Protein AF-A0A971LHH5-F1 (afdb_monomer_lite)

pLDDT: mean 86.34, std 10.92, range [42.72, 96.69]

Secondary structure (DSSP, 8-state):
-HHHHHHHHHHHHHHHHHHHHHHHHHHHHHHHHHHHHHHHHHHHHHHHS---HHHHHHHHHHHHHTT-EEEEEE--S-TTSSEEEEEEEEEEEEEEE-TTS-EEEEEEEEEEEEEEE-----

Sequence (122 aa):
MGRVIVIAFGIMIMTIILVQSILLMIPFIKRVEFDDLCYQYSARLIRDGELDESERLQLSQDLESLGFRNSSCSFPDDVSADCFIIKVRAFYPMKRIMPDFTTRELMMPFRFNISSIARLET

Structure (mmCIF, N/CA/C/O backbone):
data_AF-A0A971LHH5-F1
#
_entry.id   AF-A0A971LHH5-F1
#
loop_
_atom_site.group_PDB
_atom_site.id
_atom_site.type_symbol
_atom_site.label_atom_id
_atom_site.label_alt_id
_atom_site.labe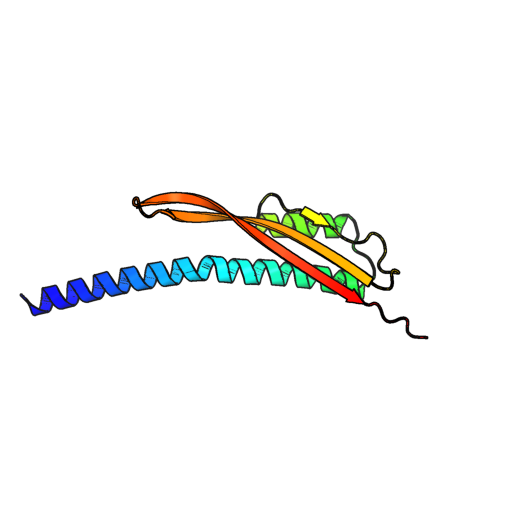l_comp_id
_atom_site.label_asym_id
_atom_site.label_entity_id
_atom_site.label_seq_id
_atom_site.pdbx_PDB_ins_code
_atom_site.Cartn_x
_atom_site.Cartn_y
_atom_site.Cartn_z
_atom_site.occupancy
_atom_site.B_iso_or_equiv
_atom_site.auth_seq_id
_atom_site.auth_comp_id
_atom_site.auth_asym_id
_atom_site.auth_atom_id
_atom_site.pdbx_PDB_model_num
ATOM 1 N N . MET A 1 1 ? -35.048 -7.515 35.778 1.00 76.25 1 MET A N 1
ATOM 2 C CA . MET A 1 1 ? -34.070 -6.4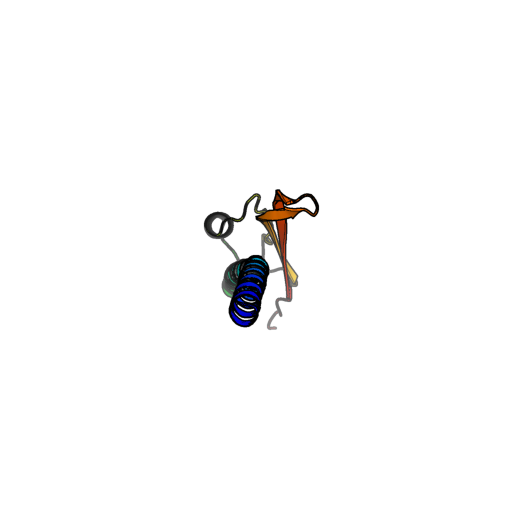66 35.406 1.00 76.25 1 MET A CA 1
ATOM 3 C C . MET A 1 1 ? -32.656 -7.001 35.179 1.00 76.25 1 MET A C 1
ATOM 5 O O . MET A 1 1 ? -32.098 -6.692 34.138 1.00 76.25 1 MET A O 1
ATOM 9 N N . GLY A 1 2 ? -32.099 -7.861 36.047 1.00 89.44 2 GLY A N 1
ATOM 10 C CA . GLY A 1 2 ? -30.726 -8.383 35.884 1.00 89.44 2 GLY A CA 1
ATOM 11 C C . GLY A 1 2 ? -30.411 -9.027 34.522 1.00 89.44 2 GLY A C 1
ATOM 12 O O . GLY A 1 2 ? -29.386 -8.717 33.930 1.00 89.44 2 GLY A O 1
ATOM 13 N N . ARG A 1 3 ? -31.324 -9.833 33.955 1.00 91.31 3 ARG A N 1
ATOM 14 C CA . ARG A 1 3 ? -31.132 -10.440 32.617 1.00 91.31 3 ARG A CA 1
ATOM 15 C C . ARG A 1 3 ? -31.000 -9.401 31.497 1.00 91.31 3 ARG A C 1
ATOM 17 O O . ARG A 1 3 ? -30.190 -9.584 30.600 1.00 91.31 3 ARG A O 1
ATOM 24 N N . VAL A 1 4 ? -31.763 -8.310 31.565 1.00 93.81 4 VAL A N 1
ATOM 25 C CA . VAL A 1 4 ? -31.730 -7.240 30.552 1.00 93.81 4 VAL A CA 1
ATOM 26 C C . VAL A 1 4 ? -30.399 -6.489 30.611 1.00 93.81 4 VAL A C 1
ATOM 28 O O . VAL A 1 4 ? -29.809 -6.217 29.572 1.00 93.81 4 VAL A O 1
ATOM 31 N N . ILE A 1 5 ? -29.886 -6.231 31.818 1.00 95.00 5 ILE A N 1
ATOM 32 C CA . ILE A 1 5 ? -28.588 -5.572 32.025 1.00 95.00 5 ILE A CA 1
ATOM 33 C C . ILE A 1 5 ? -27.448 -6.430 31.465 1.00 95.00 5 ILE A C 1
ATOM 35 O O . ILE A 1 5 ? -26.588 -5.914 30.758 1.00 95.00 5 ILE A O 1
ATOM 39 N N . VAL A 1 6 ? -27.466 -7.742 31.722 1.00 95.25 6 VAL A N 1
ATOM 40 C CA . VAL A 1 6 ? -26.444 -8.669 31.206 1.00 95.25 6 VAL A CA 1
ATOM 41 C C . VAL A 1 6 ? -26.445 -8.701 29.676 1.00 95.25 6 VAL A C 1
ATOM 43 O O . VAL A 1 6 ? -25.381 -8.634 29.065 1.00 95.25 6 VAL A O 1
ATOM 46 N N . ILE A 1 7 ? -27.626 -8.745 29.050 1.00 96.12 7 ILE A N 1
ATOM 47 C CA . ILE A 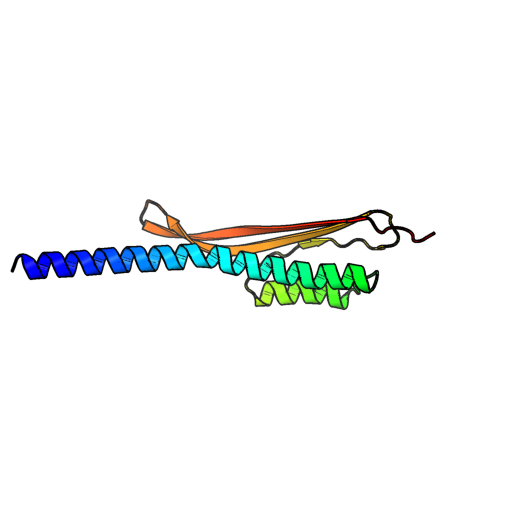1 7 ? -27.746 -8.723 27.585 1.00 96.12 7 ILE A CA 1
ATOM 48 C C . ILE A 1 7 ? -27.216 -7.399 27.021 1.00 96.12 7 ILE A C 1
ATOM 50 O O . ILE A 1 7 ? -26.423 -7.415 26.082 1.00 96.12 7 ILE A O 1
ATOM 54 N N . ALA A 1 8 ? -27.593 -6.262 27.612 1.00 95.31 8 ALA A N 1
ATOM 55 C CA . ALA A 1 8 ? -27.128 -4.948 27.170 1.00 95.31 8 ALA A CA 1
ATOM 56 C C . ALA A 1 8 ? -25.598 -4.816 27.260 1.00 95.31 8 ALA A C 1
ATOM 58 O O . ALA A 1 8 ? -24.959 -4.348 26.317 1.00 95.31 8 ALA A O 1
ATOM 59 N N . PHE A 1 9 ? -25.000 -5.286 28.357 1.00 95.56 9 PHE A N 1
ATOM 60 C CA . PHE A 1 9 ? -23.549 -5.266 28.537 1.00 95.56 9 PHE A CA 1
ATOM 61 C C . PHE A 1 9 ? -22.836 -6.193 27.543 1.00 95.56 9 PHE A C 1
ATOM 63 O O . PHE A 1 9 ? -21.811 -5.823 26.974 1.00 95.56 9 PHE A O 1
ATOM 70 N N . GLY A 1 10 ? -23.411 -7.370 27.271 1.00 96.69 10 GLY A N 1
ATOM 71 C CA . GLY A 1 10 ? -22.903 -8.295 26.259 1.00 96.69 10 GLY A CA 1
ATOM 72 C C . GLY A 1 10 ? -22.895 -7.688 24.854 1.00 96.69 10 GLY A C 1
ATOM 73 O O . GLY A 1 10 ? -21.891 -7.793 24.151 1.00 96.69 10 GLY A O 1
ATOM 74 N N . ILE A 1 11 ? -23.971 -6.993 24.466 1.00 96.62 11 ILE A N 1
ATOM 75 C CA . ILE A 1 11 ? -24.053 -6.288 23.176 1.00 96.62 11 ILE A CA 1
ATOM 76 C C . ILE A 1 11 ? -23.002 -5.176 23.103 1.00 96.62 11 ILE A C 1
ATOM 78 O O . ILE A 1 11 ? -22.310 -5.065 22.096 1.00 96.62 11 ILE A O 1
ATOM 82 N N . MET A 1 12 ? -22.845 -4.390 24.172 1.00 96.12 12 MET A N 1
ATOM 83 C CA . MET A 1 12 ? -21.848 -3.317 24.234 1.00 96.12 12 MET A CA 1
ATOM 84 C C . MET A 1 12 ? -20.418 -3.847 24.061 1.00 96.12 12 MET A C 1
ATOM 86 O O . MET A 1 12 ? -19.627 -3.271 23.320 1.00 96.12 12 MET A O 1
ATOM 90 N N . ILE A 1 13 ? -20.071 -4.958 24.713 1.00 94.88 13 ILE A N 1
ATOM 91 C CA . ILE A 1 13 ? -18.741 -5.562 24.561 1.00 94.88 13 ILE A CA 1
ATOM 92 C C . ILE A 1 13 ? -18.553 -6.101 23.136 1.00 94.88 13 ILE A C 1
ATOM 94 O O . ILE A 1 13 ? -17.513 -5.857 22.526 1.00 94.88 13 ILE A O 1
ATOM 98 N N . MET A 1 14 ? -19.556 -6.789 22.582 1.00 96.50 14 MET A N 1
ATOM 99 C CA . MET A 1 14 ? -19.518 -7.312 21.211 1.00 96.50 14 MET A CA 1
ATOM 100 C C . MET A 1 14 ? -19.299 -6.208 20.172 1.00 96.50 14 MET A C 1
ATOM 102 O O . MET A 1 14 ? -18.475 -6.376 19.275 1.00 96.50 14 MET A O 1
ATOM 106 N N . THR A 1 15 ? -19.985 -5.068 20.290 1.00 94.56 15 THR A N 1
ATOM 107 C CA . THR A 1 15 ? -19.806 -3.949 19.353 1.00 94.56 15 THR A CA 1
ATOM 108 C C . THR A 1 15 ? -18.422 -3.323 19.473 1.00 94.56 15 THR A C 1
ATOM 110 O O . THR A 1 15 ? -17.808 -3.026 18.450 1.00 94.56 15 THR A O 1
ATOM 113 N N . ILE A 1 16 ? -17.889 -3.181 20.691 1.00 91.12 16 ILE A N 1
ATOM 114 C CA . ILE A 1 16 ? -16.520 -2.692 20.902 1.00 91.12 16 ILE A CA 1
ATOM 115 C C . ILE A 1 16 ? -15.509 -3.635 20.244 1.00 91.12 16 ILE A C 1
ATOM 117 O O . ILE A 1 16 ? -14.646 -3.172 19.500 1.00 91.12 16 ILE A O 1
ATOM 121 N N . ILE A 1 17 ? -15.630 -4.946 20.473 1.00 91.69 17 ILE A N 1
ATOM 122 C CA . ILE A 1 17 ? -14.742 -5.945 19.862 1.00 91.69 17 ILE A CA 1
ATOM 123 C C . ILE A 1 17 ? -14.840 -5.875 18.336 1.00 91.69 17 ILE A C 1
ATOM 125 O O . ILE A 1 17 ? -13.810 -5.804 17.674 1.00 91.69 17 ILE A O 1
ATOM 129 N N . LEU A 1 18 ? -16.053 -5.813 17.781 1.00 93.19 18 LEU A N 1
ATOM 130 C CA . LEU A 1 18 ? -16.274 -5.733 16.337 1.00 93.19 18 LEU A CA 1
ATOM 131 C C . LEU A 1 18 ? -15.596 -4.502 15.718 1.00 93.19 18 LEU A C 1
ATOM 133 O O . LEU A 1 18 ? -14.885 -4.625 14.721 1.00 93.19 18 LEU A O 1
ATOM 137 N N . VAL A 1 19 ? -15.778 -3.323 16.318 1.00 89.06 19 VAL A N 1
ATOM 138 C CA . VAL A 1 19 ? -15.147 -2.082 15.843 1.00 89.06 19 VAL A CA 1
ATOM 139 C C . VAL A 1 19 ? -13.624 -2.200 15.893 1.00 89.06 19 VAL A C 1
ATOM 141 O O . VAL A 1 19 ? -12.954 -1.837 14.927 1.00 89.06 19 VAL A O 1
ATOM 144 N N . GLN A 1 20 ? -13.068 -2.755 16.973 1.00 85.50 20 GLN A N 1
ATOM 145 C CA . GLN A 1 20 ? -11.624 -2.972 17.089 1.00 85.50 20 GLN A CA 1
ATOM 146 C C . GLN A 1 20 ? -11.109 -3.961 16.034 1.00 85.50 20 GLN A C 1
ATOM 148 O O . GLN A 1 20 ? -10.094 -3.693 15.395 1.00 85.50 20 GLN A O 1
ATOM 153 N N . SER A 1 21 ? -11.821 -5.063 15.783 1.00 89.19 21 SER A N 1
ATOM 154 C CA . SER A 1 21 ? -11.465 -6.026 14.734 1.00 89.19 21 SER A CA 1
ATOM 155 C C . SER A 1 21 ? -11.448 -5.388 13.343 1.00 89.19 21 SER A C 1
ATOM 157 O O . SER A 1 21 ? -10.520 -5.631 12.574 1.00 89.19 21 SER A O 1
ATOM 159 N N . ILE A 1 22 ? -12.426 -4.533 13.028 1.00 88.56 22 ILE A N 1
ATOM 160 C CA . ILE A 1 22 ? -12.472 -3.809 11.749 1.00 88.56 22 ILE A CA 1
ATOM 161 C C . ILE A 1 22 ? -11.292 -2.839 11.636 1.00 88.56 22 ILE A C 1
ATOM 163 O O . ILE A 1 22 ? -10.596 -2.834 10.621 1.00 88.56 22 ILE A O 1
ATOM 167 N N . LEU A 1 23 ? -11.022 -2.051 12.681 1.00 83.56 23 LEU A N 1
ATOM 168 C CA . LEU A 1 23 ? -9.904 -1.101 12.690 1.00 83.56 23 LEU A CA 1
ATOM 169 C C . LEU A 1 23 ? -8.544 -1.796 12.523 1.00 83.56 23 LEU A C 1
ATOM 171 O O . LEU A 1 23 ? -7.649 -1.240 11.888 1.00 83.56 23 LEU A O 1
ATOM 175 N N . LEU A 1 24 ? -8.403 -3.017 13.046 1.00 84.06 24 LEU A N 1
ATOM 176 C CA . LEU A 1 24 ? -7.210 -3.846 12.872 1.00 84.06 24 LEU A CA 1
ATOM 177 C C . LEU A 1 24 ? -7.089 -4.450 11.464 1.00 84.06 24 LEU A C 1
ATOM 179 O O . LEU A 1 24 ? -5.970 -4.696 11.019 1.00 84.06 24 LEU A O 1
ATOM 183 N N . MET A 1 25 ? -8.195 -4.653 10.740 1.00 89.00 25 MET A N 1
ATOM 184 C CA . MET A 1 25 ? -8.160 -5.157 9.360 1.00 89.00 25 MET A CA 1
ATOM 185 C C . MET A 1 25 ? -7.742 -4.102 8.329 1.00 89.00 25 MET A C 1
ATOM 187 O O . MET A 1 25 ? -7.099 -4.449 7.341 1.00 89.00 25 MET A O 1
ATOM 191 N N . ILE A 1 26 ? -8.045 -2.820 8.550 1.00 87.88 26 ILE A N 1
ATOM 192 C CA . ILE A 1 26 ? -7.684 -1.723 7.629 1.00 87.88 26 ILE A CA 1
ATOM 193 C C . ILE A 1 26 ? -6.199 -1.739 7.207 1.00 87.88 26 ILE A C 1
ATOM 195 O O . ILE A 1 26 ? -5.938 -1.730 6.002 1.00 87.88 26 ILE A O 1
ATOM 199 N N . PRO A 1 27 ? -5.208 -1.777 8.125 1.00 86.81 27 PRO A N 1
ATOM 200 C CA . PRO A 1 27 ? -3.798 -1.779 7.730 1.00 86.81 27 PRO A CA 1
ATOM 201 C C . PRO A 1 27 ? -3.411 -3.031 6.938 1.00 86.81 27 PRO A C 1
ATOM 203 O O . PRO A 1 27 ? -2.526 -2.960 6.089 1.00 86.81 27 PRO A O 1
ATOM 206 N N . PHE A 1 28 ? -4.080 -4.161 7.180 1.00 90.25 28 PHE A N 1
ATOM 207 C CA . PHE A 1 28 ? -3.845 -5.393 6.435 1.00 90.25 28 PHE A CA 1
ATOM 208 C C . PHE A 1 28 ? -4.343 -5.276 4.992 1.00 90.25 28 PHE A C 1
ATOM 210 O O . PHE A 1 28 ? -3.595 -5.573 4.068 1.00 90.25 28 PHE A O 1
ATOM 217 N N . ILE A 1 29 ? -5.559 -4.761 4.786 1.00 92.62 29 ILE A N 1
ATOM 218 C CA . ILE A 1 29 ? -6.106 -4.524 3.441 1.00 92.62 29 ILE A CA 1
ATOM 219 C C . ILE A 1 29 ? -5.200 -3.561 2.670 1.00 92.62 29 ILE A C 1
ATOM 221 O O . ILE A 1 29 ? -4.793 -3.859 1.551 1.00 92.62 29 ILE A O 1
ATOM 225 N N . LYS A 1 30 ? -4.788 -2.454 3.303 1.00 92.81 30 LYS A N 1
ATOM 226 C CA . LYS A 1 30 ? -3.860 -1.497 2.686 1.00 92.81 30 LYS A CA 1
ATOM 227 C C . LYS A 1 30 ? -2.497 -2.095 2.371 1.00 92.81 30 LYS A C 1
ATOM 229 O O . LYS A 1 30 ? -1.887 -1.710 1.379 1.00 92.81 30 LYS A O 1
ATOM 234 N N . ARG A 1 31 ? -2.028 -3.061 3.164 1.00 93.94 31 ARG A N 1
ATOM 235 C CA . ARG A 1 31 ? -0.803 -3.801 2.852 1.00 93.94 31 ARG A CA 1
ATOM 236 C C . ARG A 1 31 ? -0.949 -4.652 1.604 1.00 93.94 31 ARG A C 1
ATOM 238 O O . ARG A 1 31 ? -0.057 -4.609 0.766 1.00 93.94 31 ARG A O 1
ATOM 245 N N . VAL A 1 32 ? -2.056 -5.377 1.486 1.00 94.62 32 VAL A N 1
ATOM 246 C CA . VAL A 1 32 ? -2.334 -6.217 0.318 1.00 94.62 32 VAL A CA 1
ATOM 247 C C . VAL A 1 32 ? -2.476 -5.363 -0.941 1.00 94.62 32 VAL A C 1
ATOM 249 O O . VAL A 1 32 ? -1.828 -5.675 -1.929 1.00 94.62 32 VAL A O 1
ATOM 252 N N . GLU A 1 33 ? -3.231 -4.260 -0.894 1.00 95.25 33 GLU A N 1
ATOM 253 C CA . GLU A 1 33 ? -3.363 -3.324 -2.027 1.00 95.25 33 GLU A CA 1
ATOM 254 C C . GLU A 1 33 ? -2.005 -2.749 -2.460 1.00 95.25 33 GLU A C 1
ATOM 256 O O . GLU A 1 33 ? -1.698 -2.690 -3.648 1.00 95.25 33 GLU A O 1
ATOM 261 N N . PHE A 1 34 ? -1.174 -2.347 -1.494 1.00 95.81 34 PHE A N 1
ATOM 262 C CA . PHE A 1 34 ? 0.161 -1.819 -1.765 1.00 95.81 34 PHE A CA 1
ATOM 263 C C . PHE A 1 34 ? 1.080 -2.860 -2.407 1.00 95.81 34 PHE A C 1
ATOM 265 O O . PHE A 1 34 ? 1.743 -2.564 -3.402 1.00 95.81 34 PHE A O 1
ATOM 272 N N . ASP A 1 35 ? 1.143 -4.061 -1.828 1.00 94.31 35 ASP A N 1
ATOM 273 C CA . ASP A 1 35 ? 2.007 -5.128 -2.327 1.00 94.31 35 ASP A CA 1
ATOM 274 C C . ASP A 1 35 ? 1.523 -5.603 -3.709 1.00 94.31 35 ASP A C 1
ATOM 276 O O . ASP A 1 35 ? 2.354 -5.759 -4.598 1.00 94.31 35 ASP A O 1
ATOM 280 N N . ASP A 1 36 ? 0.211 -5.760 -3.928 1.00 95.38 36 ASP A N 1
ATOM 281 C CA . ASP A 1 36 ? -0.367 -6.149 -5.224 1.00 95.38 36 ASP A CA 1
ATOM 282 C C . ASP A 1 36 ? -0.017 -5.146 -6.328 1.00 95.38 36 ASP A C 1
ATOM 284 O O . ASP A 1 36 ? 0.519 -5.534 -7.367 1.00 95.38 36 ASP A O 1
ATOM 288 N N . LEU A 1 37 ? -0.208 -3.847 -6.071 1.00 94.88 37 LEU A N 1
ATOM 289 C CA . LEU A 1 37 ? 0.172 -2.802 -7.017 1.00 94.88 37 LEU A CA 1
ATOM 290 C C . LEU A 1 37 ? 1.672 -2.875 -7.338 1.00 94.88 37 LEU A C 1
ATOM 292 O O . LEU A 1 37 ? 2.060 -2.916 -8.504 1.00 94.88 37 LEU A O 1
ATOM 296 N N . CYS A 1 38 ? 2.532 -2.967 -6.320 1.00 92.62 38 CYS A N 1
ATOM 297 C CA . CYS A 1 38 ? 3.973 -3.087 -6.537 1.00 92.62 38 CYS A CA 1
ATOM 298 C C . CYS A 1 38 ? 4.339 -4.353 -7.332 1.00 92.62 38 CYS A C 1
ATOM 300 O O . CYS A 1 38 ? 5.210 -4.297 -8.206 1.00 92.62 38 CYS A O 1
ATOM 302 N N . TYR A 1 39 ? 3.663 -5.477 -7.076 1.00 92.31 39 TYR A N 1
ATOM 303 C CA . TYR A 1 39 ? 3.867 -6.716 -7.820 1.00 92.31 39 TYR A CA 1
ATOM 304 C C . TYR A 1 39 ? 3.493 -6.567 -9.291 1.00 92.31 39 TYR A C 1
ATOM 306 O O . TYR A 1 39 ? 4.281 -6.979 -10.141 1.00 92.31 39 TYR A O 1
ATOM 314 N N . GLN A 1 40 ? 2.362 -5.935 -9.609 1.00 92.00 40 GLN A N 1
ATOM 315 C CA . GLN A 1 40 ? 1.937 -5.713 -10.994 1.00 92.00 40 GLN A CA 1
ATOM 316 C C . GLN A 1 40 ? 2.989 -4.939 -11.802 1.00 92.00 40 GLN A C 1
ATOM 318 O O . GLN A 1 40 ? 3.348 -5.362 -12.901 1.00 92.00 40 GLN A O 1
ATOM 323 N N . TYR A 1 41 ? 3.538 -3.855 -11.246 1.00 90.25 41 TYR A N 1
ATOM 324 C CA . TYR A 1 41 ? 4.592 -3.078 -11.910 1.00 90.25 41 TYR A CA 1
ATOM 325 C C . TYR A 1 41 ? 5.920 -3.838 -11.983 1.00 90.25 41 TYR A C 1
ATOM 327 O O . TYR A 1 41 ? 6.608 -3.781 -12.999 1.00 90.25 41 TYR A O 1
ATOM 335 N N . SER A 1 42 ? 6.267 -4.609 -10.947 1.00 88.00 42 SER A N 1
ATOM 336 C CA . SER A 1 42 ? 7.469 -5.449 -10.986 1.00 88.00 42 SER A CA 1
ATOM 337 C C . SER A 1 42 ? 7.383 -6.558 -12.039 1.00 88.00 42 SER A C 1
ATOM 339 O O . SER A 1 42 ? 8.367 -6.840 -12.715 1.00 88.00 42 SER A O 1
ATOM 341 N N . ALA A 1 43 ? 6.201 -7.150 -12.228 1.00 87.69 43 ALA A N 1
ATOM 342 C CA 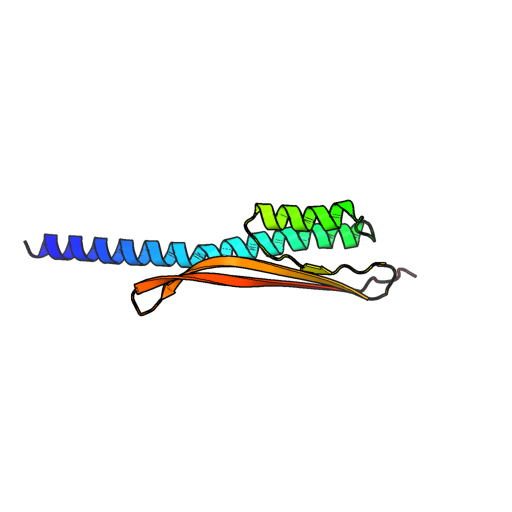. ALA A 1 43 ? 5.960 -8.168 -13.241 1.00 87.69 43 ALA A CA 1
ATOM 343 C C . ALA A 1 43 ? 6.038 -7.591 -14.662 1.00 87.69 43 ALA A C 1
ATOM 345 O O . ALA A 1 43 ? 6.560 -8.260 -15.550 1.00 87.69 43 ALA A O 1
ATOM 346 N N . ARG A 1 44 ? 5.569 -6.351 -14.874 1.00 86.44 44 ARG A N 1
ATOM 347 C CA . ARG A 1 44 ? 5.762 -5.640 -16.150 1.00 86.44 44 ARG A CA 1
ATOM 348 C C . ARG A 1 44 ? 7.237 -5.389 -16.427 1.00 86.44 44 ARG A C 1
ATOM 350 O O . ARG A 1 44 ? 7.696 -5.781 -17.489 1.00 86.44 44 ARG A O 1
ATOM 357 N N . LEU A 1 45 ? 7.994 -4.887 -15.446 1.00 84.06 45 LEU A N 1
ATOM 358 C CA . LEU A 1 45 ? 9.443 -4.701 -15.594 1.00 84.06 45 LEU A CA 1
ATOM 359 C C . LEU A 1 45 ? 10.158 -6.011 -15.967 1.00 84.06 45 LEU A C 1
ATOM 361 O O . LEU A 1 45 ? 11.026 -6.013 -16.830 1.00 84.06 45 LEU A O 1
ATOM 365 N N . ILE A 1 46 ? 9.784 -7.130 -15.337 1.00 82.62 46 ILE A N 1
ATOM 366 C CA . ILE A 1 46 ? 10.344 -8.457 -15.648 1.00 82.62 46 ILE A CA 1
ATOM 367 C C . ILE A 1 46 ? 10.032 -8.884 -17.083 1.00 82.62 46 ILE A C 1
ATOM 369 O O . ILE A 1 46 ? 10.870 -9.501 -17.734 1.00 82.62 46 ILE A O 1
ATOM 373 N N . ARG A 1 47 ? 8.811 -8.618 -17.551 1.00 82.38 47 ARG A N 1
ATOM 374 C CA . ARG A 1 47 ? 8.335 -9.061 -18.863 1.00 82.38 47 ARG A CA 1
ATOM 375 C C . ARG A 1 47 ? 8.884 -8.198 -19.995 1.00 82.38 47 ARG A C 1
ATOM 377 O O . ARG A 1 47 ? 9.278 -8.738 -21.021 1.00 82.38 47 ARG A O 1
ATOM 384 N N . ASP A 1 48 ? 8.863 -6.886 -19.800 1.00 82.44 48 ASP A N 1
ATOM 385 C CA . ASP A 1 48 ? 9.119 -5.899 -20.845 1.00 82.44 48 ASP A CA 1
ATOM 386 C C . ASP A 1 48 ? 10.584 -5.416 -20.813 1.00 82.44 48 ASP A C 1
ATOM 388 O O . ASP A 1 48 ? 11.057 -4.815 -21.770 1.00 82.44 48 ASP A O 1
ATOM 392 N N . GLY A 1 49 ? 11.335 -5.734 -19.747 1.00 77.75 49 GLY A N 1
ATOM 393 C CA . GLY A 1 49 ? 12.762 -5.422 -19.608 1.00 77.75 49 GLY A CA 1
ATOM 394 C C . GLY A 1 49 ? 13.055 -3.958 -19.274 1.00 77.75 49 GLY A C 1
ATOM 395 O O . GLY A 1 49 ? 14.186 -3.615 -18.953 1.00 77.75 49 GLY A O 1
ATOM 396 N N . GLU A 1 50 ? 12.046 -3.096 -19.293 1.00 79.12 50 GLU A N 1
ATOM 397 C CA . GLU A 1 50 ? 12.123 -1.709 -18.855 1.00 79.12 50 GLU A CA 1
ATOM 398 C C . GLU A 1 50 ? 10.742 -1.218 -18.405 1.00 79.12 50 GLU A C 1
ATOM 400 O O . GLU A 1 50 ? 9.716 -1.835 -18.685 1.00 79.12 50 GLU A O 1
ATOM 405 N N . LEU A 1 51 ? 10.729 -0.127 -17.640 1.00 80.19 51 LEU A N 1
ATOM 406 C CA . LEU A 1 51 ? 9.524 0.641 -17.334 1.00 80.19 51 LEU A CA 1
ATOM 407 C C . LEU A 1 51 ? 9.779 2.054 -17.833 1.00 80.19 51 LEU A C 1
ATOM 409 O O . LEU A 1 51 ? 10.701 2.715 -17.329 1.00 80.19 51 LEU A O 1
ATOM 413 N N . ASP A 1 52 ? 8.956 2.502 -18.774 1.00 83.12 52 ASP A N 1
ATOM 414 C CA . ASP A 1 52 ? 9.024 3.861 -19.303 1.00 83.12 52 ASP A CA 1
ATOM 415 C C . ASP A 1 52 ? 8.714 4.893 -18.202 1.00 83.12 52 ASP A C 1
ATOM 417 O O . ASP A 1 52 ? 8.069 4.598 -17.188 1.00 83.12 52 ASP A O 1
ATOM 421 N N . GLU A 1 53 ? 9.160 6.133 -18.394 1.00 83.75 53 GLU A N 1
ATOM 422 C CA . GLU A 1 53 ? 8.933 7.238 -17.464 1.00 83.75 53 GLU A CA 1
ATOM 423 C C . GLU A 1 53 ? 7.435 7.430 -17.173 1.00 83.75 53 GLU A C 1
ATOM 425 O O . GLU A 1 53 ? 7.052 7.646 -16.019 1.00 83.75 53 GLU A O 1
ATOM 430 N N . SER A 1 54 ? 6.576 7.237 -18.183 1.00 88.12 54 SER A N 1
ATOM 431 C CA . SER A 1 54 ? 5.120 7.270 -18.013 1.00 88.12 54 SER A CA 1
ATOM 432 C C . SER A 1 54 ? 4.620 6.209 -17.028 1.00 88.12 54 SER A C 1
ATOM 434 O O . SER A 1 54 ? 3.737 6.494 -16.222 1.00 88.12 54 SER A O 1
ATOM 436 N N . GLU A 1 55 ? 5.166 4.993 -17.051 1.00 86.38 55 GLU A N 1
ATOM 437 C CA . GLU A 1 55 ? 4.740 3.911 -16.156 1.00 86.38 55 GLU A CA 1
ATOM 438 C C . GLU A 1 55 ? 5.280 4.097 -14.737 1.00 86.38 55 GLU A C 1
ATOM 440 O O . GLU A 1 55 ? 4.577 3.835 -13.757 1.00 86.38 55 GLU A O 1
ATOM 445 N N . ARG A 1 56 ? 6.507 4.615 -14.604 1.00 85.38 56 ARG A N 1
ATOM 446 C CA . ARG A 1 56 ? 7.079 4.995 -13.302 1.00 85.38 56 ARG A CA 1
ATOM 447 C C . ARG A 1 56 ? 6.223 6.070 -12.626 1.00 85.38 56 ARG A C 1
ATOM 449 O O . ARG A 1 56 ? 5.981 5.999 -11.418 1.00 85.38 56 ARG A O 1
ATOM 456 N N . LEU A 1 57 ? 5.745 7.040 -13.407 1.00 89.31 57 LEU A N 1
ATOM 457 C CA . LEU A 1 57 ? 4.863 8.102 -12.934 1.00 89.31 57 LEU A CA 1
ATOM 458 C C . LEU A 1 57 ? 3.459 7.564 -12.621 1.00 89.31 57 LEU A C 1
ATOM 460 O O . LEU A 1 57 ? 2.898 7.911 -11.580 1.00 89.31 57 LEU A O 1
ATOM 464 N N . GLN A 1 58 ? 2.941 6.642 -13.436 1.00 93.19 58 GLN A N 1
ATOM 465 C CA . GLN A 1 58 ? 1.658 5.980 -13.192 1.00 93.19 58 GLN A CA 1
ATOM 466 C C . GLN A 1 58 ? 1.646 5.228 -11.854 1.00 93.19 58 GLN A C 1
ATOM 468 O O . GLN A 1 58 ? 0.699 5.391 -11.092 1.00 93.19 58 GLN A O 1
ATOM 473 N N . LEU A 1 59 ? 2.718 4.509 -11.487 1.00 91.88 59 LEU A N 1
ATOM 474 C CA . LEU A 1 59 ? 2.794 3.852 -10.172 1.00 91.88 59 LEU A CA 1
ATOM 475 C C . LEU A 1 59 ? 2.623 4.856 -9.022 1.00 91.88 59 LEU A C 1
ATOM 477 O O . LEU A 1 59 ? 1.948 4.565 -8.035 1.00 91.88 59 LEU A O 1
ATOM 481 N N . SER A 1 60 ? 3.244 6.034 -9.125 1.00 92.00 60 SER A N 1
ATOM 482 C CA . SER A 1 60 ? 3.110 7.062 -8.088 1.00 92.00 60 SER A CA 1
ATOM 483 C C . SER A 1 60 ? 1.681 7.605 -7.994 1.00 92.00 60 SER A C 1
ATOM 485 O O . SER A 1 60 ? 1.156 7.739 -6.890 1.00 92.00 60 SER A O 1
ATOM 487 N N . GLN A 1 61 ? 1.019 7.817 -9.134 1.00 94.31 61 GLN A N 1
ATOM 488 C CA . GLN A 1 61 ? -0.375 8.260 -9.191 1.00 94.31 61 GLN A CA 1
ATOM 489 C C . GLN A 1 61 ? -1.338 7.196 -8.659 1.00 94.31 61 GLN A C 1
ATOM 491 O O . GLN A 1 61 ? -2.259 7.512 -7.906 1.00 94.31 61 GLN A O 1
ATOM 496 N N . ASP A 1 62 ? -1.106 5.928 -8.991 1.00 95.56 62 ASP A N 1
ATOM 497 C CA . ASP A 1 62 ? -1.908 4.811 -8.505 1.00 95.56 62 ASP A CA 1
ATOM 498 C C . ASP A 1 62 ? -1.773 4.680 -6.977 1.00 95.56 62 ASP A C 1
ATOM 500 O O . ASP A 1 62 ? -2.776 4.540 -6.273 1.00 95.56 62 ASP A O 1
ATOM 504 N N . LEU A 1 63 ? -0.557 4.825 -6.431 1.00 94.50 63 LEU A N 1
ATOM 505 C CA . LEU A 1 63 ? -0.321 4.870 -4.983 1.00 94.50 63 LEU A CA 1
ATOM 506 C C . LEU A 1 63 ? -1.054 6.045 -4.319 1.00 94.50 63 LEU A C 1
ATOM 508 O O . LEU A 1 63 ? -1.681 5.865 -3.271 1.00 94.50 63 LEU A O 1
ATOM 512 N N . GLU A 1 64 ? -1.020 7.232 -4.923 1.00 94.44 64 GLU A N 1
ATOM 513 C CA . GLU A 1 64 ? -1.776 8.388 -4.433 1.00 94.44 64 GLU A CA 1
ATOM 514 C C . GLU A 1 64 ? -3.290 8.144 -4.469 1.00 94.44 64 GLU A C 1
ATOM 516 O O . GLU A 1 64 ? -3.985 8.460 -3.498 1.00 94.44 64 GLU A O 1
ATOM 521 N N . SER A 1 65 ? -3.801 7.499 -5.522 1.00 95.00 65 SER A N 1
ATOM 522 C CA . SER A 1 65 ? -5.222 7.150 -5.652 1.00 95.00 65 SER A CA 1
ATOM 523 C C . SER A 1 65 ? -5.700 6.183 -4.558 1.00 95.00 65 SER A C 1
ATOM 525 O O . SER A 1 65 ? -6.833 6.278 -4.085 1.00 95.00 65 SER A O 1
ATOM 527 N N . LEU A 1 66 ? -4.809 5.306 -4.077 1.00 93.38 66 LEU A N 1
ATOM 528 C CA . LEU A 1 66 ? -5.056 4.390 -2.958 1.00 93.38 66 LEU A CA 1
ATOM 529 C C . LEU A 1 66 ? -4.934 5.061 -1.576 1.00 93.38 66 LEU A C 1
ATOM 531 O O . LEU A 1 66 ? -5.197 4.419 -0.547 1.00 93.38 66 LEU A O 1
ATOM 535 N N . GLY A 1 67 ? -4.574 6.347 -1.545 1.00 93.44 67 GLY A N 1
ATOM 536 C CA . GLY A 1 67 ? -4.440 7.170 -0.345 1.00 93.44 67 GLY A CA 1
ATOM 537 C C . GLY A 1 67 ? -3.036 7.187 0.261 1.00 93.44 67 GLY A C 1
ATOM 538 O O . GLY A 1 67 ? -2.862 7.719 1.361 1.00 93.44 67 GLY A O 1
ATOM 539 N N . PHE A 1 68 ? -2.035 6.617 -0.416 1.00 95.00 68 PHE A N 1
ATOM 540 C CA . PHE A 1 68 ? -0.645 6.745 0.007 1.00 95.00 68 PHE A CA 1
ATOM 541 C C . PHE A 1 68 ? -0.097 8.139 -0.328 1.00 95.00 68 PHE A C 1
ATOM 543 O O . PHE A 1 68 ? -0.571 8.830 -1.220 1.00 95.00 68 PHE A O 1
ATOM 550 N N . ARG A 1 69 ? 0.907 8.577 0.428 1.00 93.06 69 ARG A N 1
ATOM 551 C CA . ARG A 1 69 ? 1.571 9.877 0.293 1.00 93.06 69 ARG A CA 1
ATOM 552 C C . ARG A 1 69 ? 3.081 9.707 0.321 1.00 93.06 69 ARG A C 1
ATOM 554 O O . ARG A 1 69 ? 3.588 8.729 0.880 1.00 93.06 69 ARG A O 1
ATOM 561 N N . ASN A 1 70 ? 3.796 10.702 -0.207 1.00 88.94 70 ASN A N 1
ATOM 562 C CA . ASN A 1 70 ? 5.262 10.750 -0.223 1.00 88.94 70 ASN A CA 1
ATOM 563 C C . ASN A 1 70 ? 5.872 9.454 -0.785 1.00 88.94 70 ASN A C 1
ATOM 565 O O . ASN A 1 70 ? 6.778 8.869 -0.179 1.00 88.94 70 ASN A O 1
ATOM 569 N N . SER A 1 71 ? 5.318 8.965 -1.897 1.00 90.50 71 SER A N 1
ATOM 570 C CA . SER A 1 71 ? 5.828 7.777 -2.569 1.00 90.50 71 SER A CA 1
ATOM 571 C C . SER A 1 71 ? 7.198 8.056 -3.178 1.00 90.50 71 SER A C 1
ATOM 573 O O . SER A 1 71 ? 7.417 9.074 -3.826 1.00 90.50 71 SER A O 1
ATOM 575 N N . SER A 1 72 ? 8.1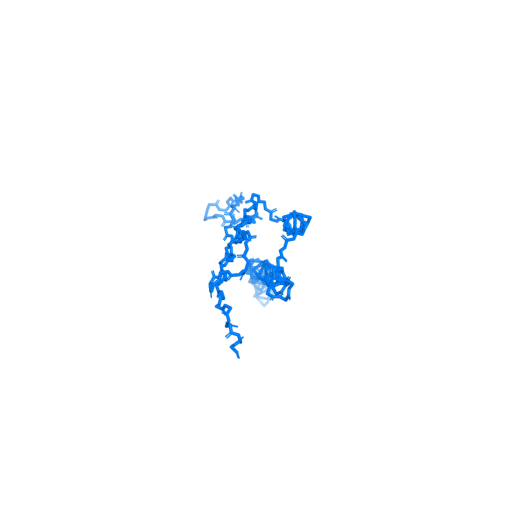24 7.131 -2.976 1.00 90.12 72 SER A N 1
ATOM 576 C CA . SER A 1 72 ? 9.440 7.110 -3.593 1.00 90.12 72 SER A CA 1
ATOM 577 C C . SER A 1 72 ? 9.621 5.745 -4.235 1.00 90.12 72 SER A C 1
ATOM 579 O O . SER A 1 72 ? 9.603 4.718 -3.550 1.00 90.12 72 SER A O 1
ATOM 581 N N . CYS A 1 73 ? 9.764 5.756 -5.554 1.00 87.12 73 CYS A N 1
ATOM 582 C CA . CYS A 1 73 ? 9.946 4.575 -6.378 1.00 87.12 73 CYS A CA 1
ATOM 583 C C . CYS A 1 73 ? 11.348 4.650 -6.983 1.00 87.12 73 CYS A C 1
ATOM 585 O O . CYS A 1 73 ? 11.706 5.644 -7.608 1.00 87.12 73 CYS A O 1
ATOM 587 N N . SER A 1 74 ? 12.154 3.623 -6.756 1.00 86.12 74 SER A N 1
ATOM 588 C CA . SER A 1 74 ? 13.480 3.476 -7.341 1.00 86.12 74 SER A CA 1
ATOM 589 C C . SER A 1 74 ? 13.459 2.227 -8.203 1.00 86.12 74 SER A C 1
ATOM 591 O O . SER A 1 74 ? 13.245 1.118 -7.703 1.00 86.12 74 SER A O 1
ATOM 593 N N . PHE A 1 75 ? 13.649 2.457 -9.496 1.00 82.06 75 PHE A N 1
ATOM 594 C CA . PHE A 1 75 ? 13.743 1.436 -10.524 1.00 82.06 75 PHE A CA 1
ATOM 595 C C . PHE A 1 75 ? 15.172 1.409 -11.072 1.00 82.06 75 PHE A C 1
ATOM 597 O O . PHE A 1 75 ? 15.842 2.444 -11.043 1.00 82.06 75 PHE A O 1
ATOM 604 N N . PRO A 1 76 ? 15.650 0.252 -11.546 1.00 76.06 76 PRO A N 1
ATOM 605 C CA . PRO A 1 76 ? 16.873 0.190 -12.330 1.00 76.06 76 PRO A CA 1
ATOM 606 C C . PRO A 1 76 ? 16.653 0.862 -13.691 1.00 76.06 76 PRO A C 1
ATOM 608 O O . PRO A 1 76 ? 15.561 0.779 -14.253 1.00 76.06 76 PRO A O 1
ATOM 611 N N . ASP A 1 77 ? 17.681 1.529 -14.211 1.00 66.69 77 ASP A N 1
ATOM 612 C CA . ASP A 1 77 ? 17.626 2.157 -15.538 1.00 66.69 77 ASP A CA 1
ATOM 613 C C . ASP A 1 77 ? 17.814 1.149 -16.678 1.00 66.69 77 ASP A C 1
ATOM 615 O O . ASP A 1 77 ? 17.395 1.421 -17.794 1.00 66.69 77 ASP A O 1
ATOM 619 N N . ASP A 1 78 ? 18.383 -0.024 -16.387 1.00 63.81 78 ASP A N 1
ATOM 620 C CA . ASP A 1 78 ? 18.541 -1.121 -17.338 1.00 63.81 78 ASP A CA 1
ATOM 621 C C . ASP A 1 78 ? 18.411 -2.470 -16.605 1.00 63.81 78 ASP A C 1
ATOM 623 O O . ASP A 1 78 ? 19.038 -2.692 -15.562 1.00 63.81 78 ASP A O 1
ATOM 627 N N . VAL A 1 79 ? 17.560 -3.359 -17.124 1.00 61.97 79 VAL A N 1
ATOM 628 C CA . VAL A 1 79 ? 17.330 -4.717 -16.597 1.00 61.97 79 VAL A CA 1
ATOM 629 C C . VAL A 1 79 ? 18.336 -5.718 -17.189 1.00 61.97 79 VAL A C 1
ATOM 631 O O . VAL A 1 79 ? 18.370 -6.872 -16.772 1.00 61.97 79 VAL A O 1
ATOM 634 N N . SER A 1 80 ? 19.224 -5.276 -18.091 1.00 57.19 80 SER A N 1
ATOM 635 C CA . SER A 1 80 ? 20.348 -6.068 -18.617 1.00 57.19 80 SER A CA 1
ATOM 636 C C . SER A 1 80 ? 21.383 -6.467 -17.554 1.00 57.19 80 SER A C 1
ATOM 638 O O . SER A 1 80 ? 22.222 -7.336 -17.795 1.00 57.19 80 SER A O 1
ATOM 640 N N . ALA A 1 81 ? 21.326 -5.864 -16.363 1.00 56.81 81 ALA A N 1
ATOM 641 C CA . ALA A 1 81 ? 22.125 -6.284 -15.225 1.00 56.81 81 ALA A CA 1
ATOM 642 C C . ALA A 1 81 ? 21.644 -7.647 -14.697 1.00 56.81 81 ALA A C 1
ATOM 644 O O . ALA A 1 81 ? 20.464 -7.820 -14.394 1.00 56.81 81 ALA A O 1
ATOM 645 N N . ASP A 1 82 ? 22.580 -8.579 -14.474 1.00 65.88 82 ASP A N 1
ATOM 646 C CA . ASP A 1 82 ? 22.341 -9.922 -13.906 1.00 65.88 82 ASP A CA 1
ATOM 647 C C . ASP A 1 82 ? 21.461 -9.924 -12.638 1.00 65.88 82 ASP A C 1
ATOM 649 O O . ASP A 1 82 ? 20.875 -10.944 -12.277 1.00 65.88 82 ASP A O 1
ATOM 653 N N . CYS A 1 83 ? 21.365 -8.788 -11.940 1.00 67.38 83 CYS A N 1
ATOM 654 C CA . CYS A 1 83 ? 20.477 -8.572 -10.810 1.00 67.38 83 CYS A CA 1
ATOM 655 C C . CYS A 1 83 ? 19.872 -7.168 -10.865 1.00 67.38 83 CYS A C 1
ATOM 657 O O . CYS A 1 83 ? 20.597 -6.174 -10.948 1.00 67.38 83 CYS A O 1
ATOM 659 N N . PHE A 1 84 ? 18.551 -7.079 -10.722 1.00 75.31 84 PHE A N 1
ATOM 660 C CA . PHE A 1 84 ? 17.848 -5.805 -10.622 1.00 75.31 84 PHE A CA 1
ATOM 661 C C . PHE A 1 84 ? 17.055 -5.725 -9.312 1.00 75.31 84 PHE A C 1
ATOM 663 O O . PHE A 1 84 ? 16.553 -6.731 -8.801 1.00 75.31 84 PHE A O 1
ATOM 670 N N . ILE A 1 85 ? 16.969 -4.519 -8.738 1.00 81.50 85 ILE A N 1
ATOM 671 C CA . ILE A 1 85 ? 16.308 -4.263 -7.452 1.00 81.50 85 ILE A CA 1
ATOM 672 C C . ILE A 1 85 ? 15.290 -3.139 -7.627 1.00 81.50 85 ILE A C 1
ATOM 674 O O . ILE A 1 85 ? 15.665 -2.010 -7.937 1.00 81.50 85 ILE A O 1
ATOM 678 N N . ILE A 1 86 ? 14.020 -3.427 -7.350 1.00 87.12 86 ILE A N 1
ATOM 679 C CA . ILE A 1 86 ? 12.960 -2.417 -7.300 1.00 87.12 86 ILE A CA 1
ATOM 680 C C . ILE A 1 86 ? 12.689 -2.082 -5.840 1.00 87.12 86 ILE A C 1
ATOM 682 O O . ILE A 1 86 ? 12.435 -2.975 -5.027 1.00 87.12 86 ILE A O 1
ATOM 686 N N . LYS A 1 87 ? 12.707 -0.790 -5.500 1.00 90.44 87 LYS A N 1
ATOM 687 C CA . LYS A 1 87 ? 12.371 -0.310 -4.154 1.00 90.44 87 LYS A CA 1
ATOM 688 C C . LYS A 1 87 ? 11.237 0.692 -4.233 1.00 90.44 87 LYS A C 1
ATOM 690 O O . LYS A 1 87 ? 11.397 1.762 -4.810 1.00 90.44 87 LYS A O 1
ATOM 695 N N . VAL A 1 88 ? 10.128 0.381 -3.575 1.00 92.94 88 VAL A N 1
ATOM 696 C CA . VAL A 1 88 ? 8.997 1.301 -3.430 1.00 92.94 88 VAL A CA 1
ATOM 697 C C . VAL A 1 88 ? 8.796 1.588 -1.952 1.00 92.94 88 VAL A C 1
ATOM 699 O O . VAL A 1 88 ? 8.760 0.683 -1.114 1.00 92.94 88 VAL A O 1
ATOM 702 N N . ARG A 1 89 ? 8.687 2.866 -1.608 1.00 94.69 89 ARG A N 1
ATOM 703 C CA . ARG A 1 89 ? 8.361 3.332 -0.263 1.00 94.69 89 ARG A CA 1
ATOM 704 C C . ARG A 1 89 ? 7.211 4.312 -0.358 1.00 94.69 89 ARG A C 1
ATOM 706 O O . ARG A 1 89 ? 7.301 5.255 -1.125 1.00 94.69 89 ARG A O 1
ATOM 713 N N . ALA A 1 90 ? 6.184 4.138 0.458 1.00 95.50 90 ALA A N 1
ATOM 714 C CA . ALA A 1 90 ? 5.085 5.090 0.552 1.00 95.50 90 ALA A CA 1
ATOM 715 C C . ALA A 1 90 ? 4.576 5.179 1.993 1.00 95.50 90 ALA A C 1
ATOM 717 O O . ALA A 1 90 ? 4.905 4.333 2.828 1.00 95.50 90 ALA A O 1
ATOM 718 N N . PHE A 1 91 ? 3.798 6.210 2.308 1.00 95.19 91 PHE A N 1
ATOM 719 C CA . PHE A 1 91 ? 3.254 6.425 3.646 1.00 95.19 91 PHE A CA 1
ATOM 720 C C . PHE A 1 91 ? 1.737 6.484 3.599 1.00 95.19 91 PHE A C 1
ATOM 722 O O . PHE A 1 91 ? 1.176 7.221 2.799 1.00 95.19 91 PHE A O 1
ATOM 729 N N . TYR A 1 92 ? 1.071 5.744 4.477 1.00 94.06 92 TYR A N 1
ATOM 730 C CA . TYR A 1 92 ? -0.382 5.767 4.581 1.00 94.06 92 TYR A CA 1
ATOM 731 C C . TYR A 1 92 ? -0.818 6.511 5.852 1.00 94.06 92 TYR A C 1
ATOM 733 O O . TYR A 1 92 ? -0.371 6.138 6.945 1.00 94.06 92 TYR A O 1
ATOM 741 N N . PRO A 1 93 ? -1.672 7.545 5.752 1.00 92.56 93 PRO A N 1
ATOM 742 C CA . PRO A 1 93 ? -2.218 8.221 6.919 1.00 92.56 93 PRO A CA 1
ATOM 743 C C . PRO A 1 93 ? -3.237 7.322 7.628 1.00 92.56 93 PRO A C 1
ATOM 745 O O . PRO A 1 93 ? -4.285 6.977 7.085 1.00 92.56 93 PRO A O 1
ATOM 748 N N . MET A 1 94 ? -2.950 6.953 8.874 1.00 89.19 94 MET A N 1
ATOM 749 C CA . MET A 1 94 ? -3.839 6.146 9.705 1.00 89.19 94 MET A CA 1
ATOM 750 C C . MET A 1 94 ? -4.183 6.885 10.994 1.00 89.19 94 MET A C 1
ATOM 752 O O . MET A 1 94 ? -3.311 7.398 11.692 1.00 89.19 94 MET A O 1
ATOM 756 N N . LYS A 1 95 ? -5.466 6.895 11.356 1.00 85.75 95 LYS A N 1
ATOM 757 C CA . LYS A 1 95 ? -5.908 7.384 12.664 1.00 85.75 95 LYS A CA 1
ATOM 758 C C . LYS A 1 95 ? -5.712 6.289 13.706 1.00 85.75 95 LYS A C 1
ATOM 760 O O . LYS A 1 95 ? -6.213 5.180 13.540 1.00 85.75 95 LYS A O 1
ATOM 765 N N . ARG A 1 96 ? -5.012 6.607 14.792 1.00 83.44 96 ARG A N 1
ATOM 766 C CA . ARG A 1 96 ? -4.828 5.715 15.938 1.00 83.44 96 ARG A CA 1
ATOM 767 C C . ARG A 1 96 ? -5.350 6.386 17.198 1.00 83.44 96 ARG A C 1
ATOM 769 O O . ARG A 1 96 ? -5.041 7.547 17.464 1.00 83.44 96 ARG A O 1
ATOM 776 N N . ILE A 1 97 ? -6.112 5.624 17.974 1.00 82.19 97 ILE A N 1
ATOM 777 C CA . ILE A 1 97 ? -6.527 6.019 19.318 1.00 82.19 97 ILE A CA 1
ATOM 778 C C . ILE A 1 97 ? -5.338 5.774 20.248 1.00 82.19 97 ILE A C 1
ATOM 780 O O . ILE A 1 97 ? -4.793 4.669 20.312 1.00 82.19 97 ILE A O 1
ATOM 784 N N . MET A 1 98 ? -4.887 6.833 20.902 1.00 85.88 98 MET A N 1
ATOM 785 C CA . MET A 1 98 ? -3.815 6.809 21.888 1.00 85.88 98 MET A CA 1
ATOM 786 C C . MET A 1 98 ? -4.359 6.363 23.262 1.00 85.88 98 MET A C 1
ATOM 788 O O . MET A 1 98 ? -5.570 6.408 23.484 1.00 85.88 98 MET A O 1
ATOM 792 N N . PRO A 1 99 ? -3.496 5.942 24.209 1.00 83.06 99 PRO A N 1
ATOM 793 C CA . PRO A 1 99 ? -3.926 5.547 25.558 1.00 83.06 99 PRO A CA 1
ATOM 794 C C . PRO A 1 99 ? -4.656 6.652 26.338 1.00 83.06 99 PRO A C 1
ATOM 796 O O . PRO A 1 99 ? -5.406 6.357 27.261 1.00 83.06 99 PRO A O 1
ATOM 799 N N . ASP A 1 100 ? -4.453 7.914 25.957 1.00 90.56 100 ASP A N 1
ATOM 800 C CA . ASP A 1 100 ? -5.138 9.093 26.499 1.00 90.56 100 ASP A CA 1
ATOM 801 C C . ASP A 1 100 ? -6.506 9.358 25.834 1.00 90.56 100 ASP A C 1
ATOM 803 O O . ASP A 1 100 ? -7.078 10.432 25.997 1.00 90.56 100 ASP A O 1
ATOM 807 N N . PHE A 1 101 ? -7.025 8.393 25.064 1.00 81.44 101 PHE A N 1
ATOM 808 C CA . PHE A 1 101 ? -8.253 8.486 24.266 1.00 81.44 101 PHE A CA 1
ATOM 809 C C . PHE A 1 101 ? -8.245 9.597 23.204 1.00 81.44 101 PHE A C 1
ATOM 811 O O . PHE A 1 101 ? -9.272 9.857 22.573 1.00 81.44 101 PHE A O 1
ATOM 818 N N . THR A 1 102 ? -7.094 10.220 22.930 1.00 89.06 102 THR A N 1
ATOM 819 C CA . THR A 1 102 ? -6.966 11.157 21.813 1.00 89.06 102 THR A CA 1
ATOM 820 C C . THR A 1 102 ? -6.793 10.400 20.501 1.00 89.06 102 THR A C 1
ATOM 822 O O . THR A 1 102 ? -6.166 9.341 20.434 1.00 89.06 102 THR A O 1
ATOM 825 N N . THR A 1 103 ? -7.361 10.938 19.423 1.00 86.69 103 THR A N 1
ATOM 826 C CA . THR A 1 103 ? -7.119 10.414 18.076 1.00 86.69 103 THR A CA 1
ATOM 827 C C . THR A 1 103 ? -5.972 11.190 17.453 1.00 86.69 103 THR A C 1
ATOM 829 O O . THR A 1 103 ? -6.047 12.412 17.339 1.00 86.69 103 THR A O 1
ATOM 832 N N . ARG A 1 104 ? -4.923 10.486 17.025 1.00 90.31 104 ARG A N 1
ATOM 833 C CA . ARG A 1 104 ? -3.806 11.080 16.285 1.00 90.31 104 ARG A CA 1
ATOM 834 C C . ARG A 1 104 ? -3.672 10.438 14.917 1.00 90.31 104 ARG A C 1
ATOM 836 O O . ARG A 1 104 ? -3.870 9.233 14.768 1.00 90.31 104 ARG A O 1
ATOM 843 N N . GLU A 1 105 ? -3.333 11.250 13.927 1.00 89.38 105 GLU A N 1
ATOM 844 C CA . GLU A 1 105 ? -2.941 10.769 12.609 1.00 89.38 105 GLU A CA 1
ATOM 845 C C . GLU A 1 105 ? -1.464 10.360 12.650 1.00 89.38 105 GLU A C 1
ATOM 847 O O . GLU A 1 105 ? -0.603 11.112 13.104 1.00 89.38 105 GLU A O 1
ATOM 852 N N . LEU A 1 106 ? -1.182 9.133 12.226 1.00 90.31 106 LEU A N 1
ATOM 853 C CA . LEU A 1 106 ? 0.151 8.556 12.139 1.00 90.31 106 LEU A CA 1
ATOM 854 C C . LEU A 1 106 ? 0.415 8.160 10.691 1.00 90.31 106 LEU A C 1
ATOM 856 O O . LEU A 1 106 ? -0.419 7.524 10.053 1.00 90.31 106 LEU A O 1
ATOM 860 N N . MET A 1 107 ? 1.600 8.498 10.195 1.00 92.25 107 MET A N 1
ATOM 861 C CA . MET A 1 107 ? 2.059 8.072 8.876 1.00 92.25 107 MET A CA 1
ATOM 862 C C . MET A 1 107 ? 2.677 6.681 8.992 1.00 92.25 107 MET A C 1
ATOM 864 O O . MET A 1 107 ? 3.788 6.526 9.500 1.00 92.25 107 MET A O 1
ATOM 868 N N . MET A 1 108 ? 1.952 5.659 8.546 1.00 91.75 108 MET A N 1
ATOM 869 C CA . MET A 1 108 ? 2.438 4.284 8.545 1.00 91.75 108 MET A CA 1
ATOM 870 C C . MET A 1 108 ? 3.313 4.047 7.305 1.00 91.75 108 MET A C 1
ATOM 872 O O . MET A 1 108 ? 2.832 4.244 6.190 1.00 91.75 108 MET A O 1
ATOM 876 N N . PRO A 1 109 ? 4.587 3.645 7.458 1.00 93.88 109 PRO A N 1
ATOM 877 C CA . PRO A 1 109 ? 5.466 3.408 6.323 1.00 93.88 109 PRO A CA 1
ATOM 878 C C . PRO A 1 109 ? 5.207 2.037 5.690 1.00 93.88 109 PRO A C 1
ATOM 880 O O . PRO A 1 109 ? 5.251 1.009 6.364 1.00 93.88 109 PRO A O 1
ATOM 883 N N . PHE A 1 110 ? 5.044 2.024 4.372 1.00 94.75 110 PHE A N 1
ATOM 884 C CA . PHE A 1 110 ? 4.979 0.832 3.537 1.00 94.75 110 PHE A CA 1
ATOM 885 C C . PHE A 1 110 ? 6.245 0.747 2.693 1.00 94.75 110 PHE A C 1
ATOM 887 O O . PHE A 1 110 ? 6.784 1.756 2.230 1.00 94.75 110 PHE A O 1
ATOM 894 N N . ARG A 1 111 ? 6.778 -0.468 2.576 1.00 94.06 111 ARG A N 1
ATOM 895 C CA . ARG A 1 111 ? 8.013 -0.751 1.848 1.00 94.06 111 ARG A CA 1
ATOM 896 C C . ARG A 1 111 ? 7.843 -2.040 1.075 1.00 94.06 111 ARG A C 1
ATOM 898 O O . ARG A 1 111 ? 7.454 -3.055 1.660 1.00 94.06 111 ARG A O 1
ATOM 905 N N . PHE A 1 112 ? 8.198 -1.969 -0.194 1.00 93.06 112 PHE A N 1
ATOM 906 C CA . PHE A 1 112 ? 8.311 -3.091 -1.100 1.00 93.06 112 PHE A C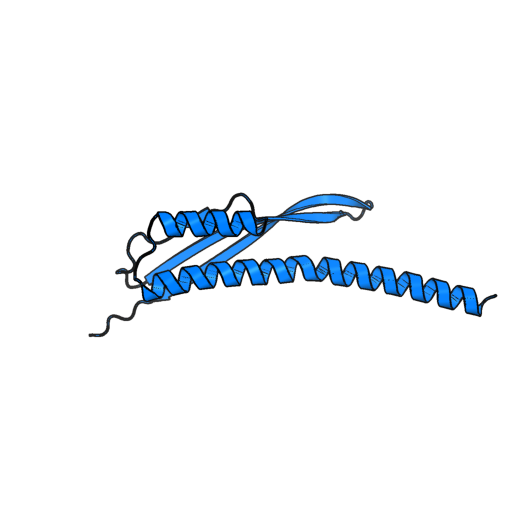A 1
ATOM 907 C C . PHE A 1 112 ? 9.739 -3.123 -1.632 1.00 93.06 112 PHE A C 1
ATOM 909 O O . PHE A 1 112 ? 10.300 -2.087 -2.003 1.00 93.06 112 PHE A O 1
ATOM 916 N N . ASN A 1 113 ? 10.344 -4.302 -1.601 1.00 89.38 113 ASN A N 1
ATOM 917 C CA . ASN A 1 113 ? 11.665 -4.538 -2.154 1.00 89.38 113 ASN A CA 1
ATOM 918 C C . ASN A 1 113 ? 11.645 -5.909 -2.815 1.00 89.38 113 ASN A C 1
ATOM 920 O O . ASN A 1 113 ? 11.417 -6.906 -2.128 1.00 89.38 113 ASN A O 1
ATOM 924 N N . ILE A 1 114 ? 11.876 -5.939 -4.120 1.00 86.31 114 ILE A N 1
ATOM 925 C CA . ILE A 1 114 ? 12.038 -7.177 -4.869 1.00 86.31 114 ILE A CA 1
ATOM 926 C C . ILE A 1 114 ? 13.375 -7.127 -5.594 1.00 86.31 114 ILE A C 1
ATOM 928 O O . ILE A 1 114 ? 13.734 -6.118 -6.202 1.00 86.31 114 ILE A O 1
ATOM 932 N N . SER A 1 115 ? 14.112 -8.225 -5.489 1.00 82.12 115 SER A N 1
ATOM 933 C CA . SER A 1 115 ? 15.334 -8.471 -6.241 1.00 82.12 115 SER A CA 1
ATOM 934 C C . SER A 1 115 ? 15.124 -9.710 -7.090 1.00 82.12 115 SER A C 1
ATOM 936 O O . SER A 1 115 ? 14.700 -10.737 -6.554 1.00 82.12 115 SER A O 1
ATOM 938 N N . SER A 1 116 ? 15.439 -9.631 -8.375 1.00 73.81 116 SER A N 1
ATOM 939 C CA . SER A 1 116 ? 15.422 -10.794 -9.258 1.00 73.81 116 SER A CA 1
ATOM 940 C C . SER A 1 116 ? 16.744 -10.911 -9.996 1.00 73.81 116 SER A C 1
ATOM 942 O O . SER A 1 116 ? 17.418 -9.911 -10.246 1.00 73.81 116 SER A O 1
ATOM 944 N N . ILE A 1 117 ? 17.097 -12.151 -10.318 1.00 71.31 117 ILE A N 1
ATOM 945 C CA . ILE A 1 117 ? 18.283 -12.502 -11.090 1.00 71.31 117 ILE A CA 1
ATOM 946 C C . ILE A 1 117 ? 17.798 -12.823 -12.501 1.00 71.31 117 ILE A C 1
ATOM 948 O O . ILE A 1 117 ? 17.031 -13.774 -12.680 1.00 71.31 117 ILE A O 1
ATOM 952 N N . ALA A 1 118 ? 18.216 -12.038 -13.490 1.00 62.31 118 ALA A N 1
ATOM 953 C CA . ALA A 1 118 ? 17.958 -12.360 -14.886 1.00 62.31 118 ALA A CA 1
ATOM 954 C C . ALA A 1 118 ? 18.903 -13.507 -15.276 1.00 62.31 118 ALA A C 1
ATOM 956 O O . ALA A 1 118 ? 20.120 -13.345 -15.289 1.00 62.31 118 ALA A O 1
ATOM 957 N N . ARG A 1 119 ? 18.375 -14.711 -15.527 1.00 54.59 119 ARG A N 1
ATOM 958 C CA . ARG A 1 119 ? 19.193 -15.784 -16.108 1.00 54.59 119 ARG A CA 1
ATOM 959 C C . ARG A 1 119 ? 19.412 -15.462 -17.582 1.00 54.59 119 ARG A C 1
ATOM 961 O O . ARG A 1 119 ? 18.456 -15.492 -18.349 1.00 54.59 119 ARG A O 1
ATOM 968 N N . LEU A 1 120 ? 20.663 -15.211 -17.959 1.00 50.66 120 LEU A N 1
ATOM 969 C CA . LEU A 1 120 ? 21.128 -15.329 -19.339 1.00 50.66 120 LEU A CA 1
ATOM 970 C C . LEU A 1 120 ? 20.821 -16.754 -19.825 1.00 50.66 120 LEU A C 1
ATOM 972 O O . LEU A 1 120 ? 21.443 -17.714 -19.365 1.00 50.66 120 LEU A O 1
ATOM 976 N N . GLU A 1 121 ? 19.839 -16.905 -20.713 1.00 50.28 121 GLU A N 1
ATOM 977 C CA . GLU A 1 121 ? 19.764 -18.100 -21.552 1.00 50.28 121 GLU A CA 1
ATOM 978 C C . GLU A 1 121 ? 20.950 -18.037 -22.525 1.00 50.28 121 GLU A C 1
ATOM 980 O O . GLU A 1 121 ? 21.026 -17.149 -23.373 1.00 50.28 121 GLU A O 1
ATOM 985 N N . THR A 1 122 ? 21.925 -18.922 -22.304 1.00 42.72 122 THR A N 1
ATOM 986 C CA . THR A 1 122 ? 23.068 -19.191 -23.194 1.00 42.72 122 THR A CA 1
ATOM 987 C C . THR A 1 122 ? 22.648 -19.925 -24.452 1.00 42.72 122 THR A C 1
ATOM 989 O O . THR A 1 122 ? 21.865 -20.891 -24.292 1.00 42.72 122 THR A O 1
#

Foldseek 3Di:
DVVVVVVVVVVVVVVVVVVVVVLVCVVVVLLCQLQVLVVVLVVCCVVVQDDDPVRVVVSVVSCVVSQWPPKDWDWDHGSVPQKTKIKIKTWHWGWDQDPVRDTDTDTHIDIDIDMDGDDPPD

Radius of gyration: 21.64 Å; chains: 1; bounding box: 57×30×59 Å